Protein AF-A0A0M8KNC1-F1 (afdb_monomer)

pLDDT: mean 90.33, std 7.03, range [56.47, 97.19]

Secondary structure (DSSP, 8-state):
-HHHHHHHHHHT--EEEEE-SSHHHHHHHHHHS--EE-SS-TTEEEEEHHHHHHHH--

Solvent-accessible surface area (backbone atoms only — not comparable to full-atom values): 3478 Å² total; per-residue (Å²): 112,66,70,60,54,60,52,24,73,80,70,70,52,67,54,48,81,43,79,37,92,41,71,67,51,38,54,51,44,56,73,77,41,84,46,44,79,38,94,87,40,89,46,28,33,37,33,42,42,64,55,54,49,64,64,73,76,109

Sequence (58 aa):
MERALSVSQGMGAACLLIHCRDEAARAFYLHHVDAIQSPIDDLQLVVPMKAIADQLLK

Structure (mmCIF, N/CA/C/O backbone):
data_AF-A0A0M8KNC1-F1
#
_entry.id   AF-A0A0M8KNC1-F1
#
loop_
_atom_site.group_PDB
_atom_site.id
_atom_site.type_symbol
_atom_site.label_atom_id
_atom_site.label_alt_id
_atom_site.label_comp_id
_atom_site.label_asym_id
_atom_site.label_entity_id
_atom_site.label_seq_id
_atom_site.pdbx_PDB_ins_code
_atom_site.Cartn_x
_atom_site.Cartn_y
_atom_site.Cartn_z
_atom_site.occupancy
_atom_site.B_iso_or_equiv
_atom_site.auth_seq_id
_atom_site.auth_comp_id
_atom_site.auth_asym_id
_atom_site.auth_atom_id
_atom_site.pdbx_PDB_model_num
ATOM 1 N N . MET A 1 1 ? -8.869 -6.041 1.928 1.00 78.50 1 MET A 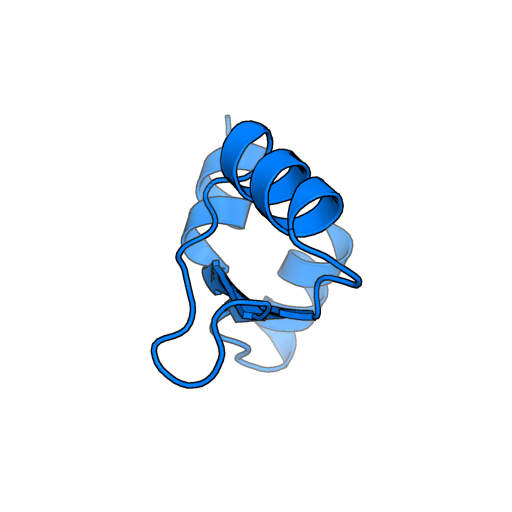N 1
ATOM 2 C CA . MET A 1 1 ? -8.151 -5.153 2.874 1.00 78.50 1 MET A CA 1
ATOM 3 C C . MET A 1 1 ? -8.821 -5.046 4.250 1.00 78.50 1 MET A C 1
ATOM 5 O O . MET A 1 1 ? -8.166 -4.633 5.196 1.00 78.50 1 MET A O 1
ATOM 9 N N . GLU A 1 2 ? -10.066 -5.504 4.407 1.00 84.25 2 GLU A N 1
ATOM 10 C CA . GLU A 1 2 ? -10.835 -5.486 5.669 1.00 84.25 2 GLU A CA 1
ATOM 11 C C . GLU A 1 2 ? -10.095 -6.055 6.886 1.00 84.25 2 GLU A C 1
ATOM 13 O O . GLU A 1 2 ? -10.094 -5.451 7.955 1.00 84.25 2 GLU A O 1
ATOM 18 N N . ARG A 1 3 ? -9.400 -7.190 6.725 1.00 85.75 3 ARG A N 1
ATOM 19 C CA . ARG A 1 3 ? -8.630 -7.801 7.823 1.00 85.75 3 ARG A CA 1
ATOM 20 C C . ARG A 1 3 ? -7.528 -6.886 8.354 1.00 85.75 3 ARG A C 1
ATOM 22 O O . ARG A 1 3 ? -7.314 -6.846 9.560 1.00 85.75 3 ARG A O 1
ATOM 29 N N . ALA A 1 4 ? -6.841 -6.161 7.473 1.00 83.38 4 ALA A N 1
ATOM 30 C CA . ALA A 1 4 ? -5.790 -5.239 7.887 1.00 83.38 4 ALA A CA 1
ATOM 31 C C . ALA A 1 4 ? -6.370 -4.054 8.671 1.00 83.38 4 ALA A C 1
ATOM 33 O O . ALA A 1 4 ? -5.821 -3.697 9.708 1.00 83.38 4 ALA A O 1
ATOM 34 N N . LEU A 1 5 ? -7.517 -3.523 8.232 1.00 85.00 5 LEU A N 1
ATOM 35 C CA . LEU A 1 5 ? -8.228 -2.450 8.930 1.00 85.00 5 LEU A CA 1
ATOM 36 C C . LEU A 1 5 ? -8.735 -2.890 10.315 1.00 85.00 5 LEU A C 1
ATOM 38 O O . LEU A 1 5 ? -8.606 -2.158 11.292 1.00 85.00 5 LEU A O 1
ATOM 42 N N . SER A 1 6 ? -9.282 -4.103 10.424 1.00 86.62 6 SER A N 1
ATOM 43 C CA . SER A 1 6 ? -9.735 -4.645 11.710 1.00 86.62 6 SER A CA 1
ATOM 44 C C . SER A 1 6 ? -8.579 -4.784 12.708 1.00 86.62 6 SER A C 1
ATOM 46 O O . SER A 1 6 ? -8.702 -4.370 13.860 1.00 86.62 6 SER A O 1
ATOM 48 N N . VAL A 1 7 ? -7.426 -5.294 12.265 1.00 86.62 7 VAL A N 1
ATOM 49 C CA . VAL A 1 7 ? -6.235 -5.408 13.121 1.00 86.62 7 VAL A CA 1
ATOM 50 C C . VAL A 1 7 ? -5.666 -4.029 13.473 1.00 86.62 7 VAL A C 1
ATOM 52 O O . VAL A 1 7 ? -5.279 -3.804 14.621 1.00 86.62 7 VAL A O 1
ATOM 55 N N . SER A 1 8 ? -5.652 -3.077 12.531 1.00 85.31 8 SER A N 1
ATOM 56 C CA . SER A 1 8 ? -5.105 -1.740 12.783 1.00 85.31 8 SER A CA 1
ATOM 57 C C . SER A 1 8 ? -5.872 -0.979 13.863 1.00 85.31 8 SER A C 1
ATOM 59 O O . SER A 1 8 ? -5.254 -0.222 14.607 1.00 85.31 8 SER A O 1
ATOM 61 N N . GLN A 1 9 ? -7.185 -1.196 13.991 1.00 83.88 9 GLN A N 1
ATOM 62 C CA . GLN A 1 9 ? -8.013 -0.574 15.034 1.00 83.88 9 GLN A CA 1
ATOM 63 C C . GLN A 1 9 ? -7.620 -1.011 16.453 1.00 83.88 9 GLN A C 1
ATOM 65 O O . GLN A 1 9 ? -7.713 -0.211 17.378 1.00 83.88 9 GLN A O 1
ATOM 70 N N . GLY A 1 10 ? -7.150 -2.251 16.630 1.00 85.38 10 GLY A N 1
ATOM 71 C CA . GLY A 1 10 ? -6.701 -2.760 17.930 1.00 85.38 10 GLY A CA 1
ATOM 72 C C . GLY A 1 10 ? -5.243 -2.436 18.272 1.00 85.38 10 GLY A C 1
ATOM 73 O O . GLY A 1 10 ? -4.874 -2.460 1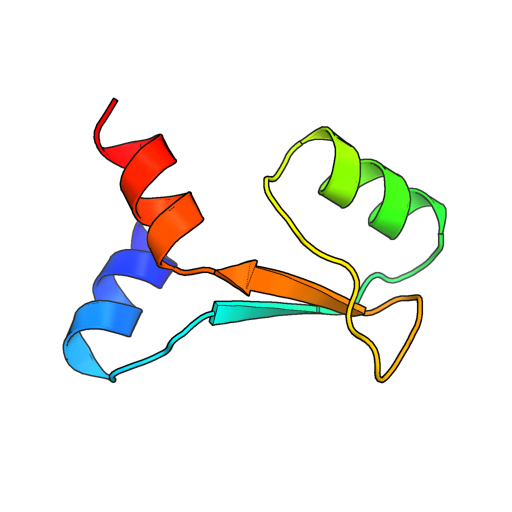9.441 1.00 85.38 10 GLY A O 1
ATOM 74 N N . MET A 1 11 ? -4.409 -2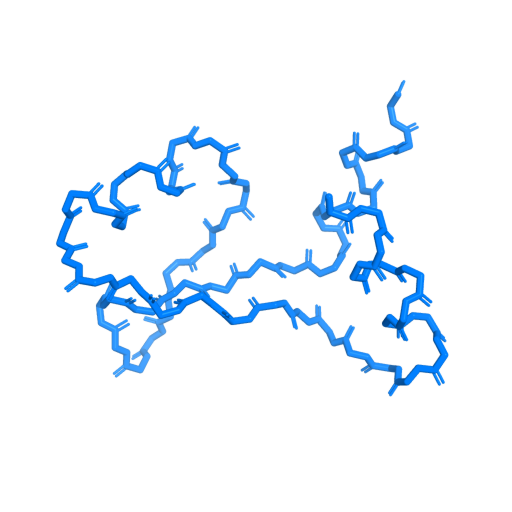.147 17.266 1.00 82.81 11 MET A N 1
ATOM 75 C CA . MET A 1 11 ? -2.953 -2.000 17.427 1.00 82.81 11 MET A CA 1
ATOM 76 C C . MET A 1 11 ? -2.413 -0.596 17.115 1.00 82.81 11 MET A C 1
ATOM 78 O O . MET A 1 11 ? -1.254 -0.319 17.405 1.00 82.81 11 MET A O 1
ATOM 82 N N . GLY A 1 12 ? -3.219 0.296 16.531 1.00 83.00 12 GLY A N 1
ATOM 83 C CA . GLY A 1 12 ? -2.794 1.655 16.180 1.00 83.00 12 GLY A CA 1
ATOM 84 C C . GLY A 1 12 ? -1.891 1.733 14.944 1.00 83.00 12 GLY A C 1
ATOM 85 O O . GLY A 1 12 ? -1.028 2.605 14.864 1.00 83.00 12 GLY A O 1
ATOM 86 N N . ALA A 1 13 ? -2.058 0.833 13.970 1.00 88.88 13 ALA A N 1
ATOM 87 C CA . ALA A 1 13 ? -1.279 0.884 12.731 1.00 88.88 13 ALA A CA 1
ATOM 88 C C . ALA A 1 13 ? -1.795 1.993 11.796 1.00 88.88 13 ALA A C 1
ATOM 90 O O . ALA A 1 13 ? -2.967 2.010 11.429 1.00 88.88 13 ALA A O 1
ATOM 91 N N . ALA A 1 14 ? -0.915 2.907 11.381 1.00 90.50 14 ALA A N 1
ATOM 92 C CA . ALA A 1 14 ? -1.290 4.040 10.527 1.00 90.50 14 ALA A CA 1
ATOM 93 C C . ALA A 1 14 ? -1.403 3.673 9.034 1.00 90.50 14 ALA A C 1
ATOM 95 O O . ALA A 1 14 ? -2.163 4.298 8.289 1.00 90.50 14 ALA A O 1
ATOM 96 N N . CYS A 1 15 ? -0.649 2.667 8.582 1.00 92.44 15 CYS A N 1
ATOM 97 C CA . CYS A 1 15 ? -0.572 2.279 7.176 1.00 92.44 15 CYS A CA 1
ATOM 98 C C . CYS A 1 15 ? -0.101 0.830 6.985 1.00 92.44 15 CYS A C 1
ATOM 100 O O . CYS A 1 15 ? 0.450 0.217 7.900 1.00 92.44 15 CYS A O 1
ATOM 102 N N . LEU A 1 16 ? -0.323 0.297 5.783 1.00 92.81 16 LEU A N 1
ATOM 103 C CA . LEU A 1 16 ? 0.324 -0.914 5.284 1.00 92.81 16 LEU A CA 1
ATOM 104 C C . LEU A 1 16 ? 1.522 -0.512 4.431 1.00 92.81 16 LEU A C 1
ATOM 106 O O . LEU A 1 16 ? 1.409 0.386 3.598 1.00 92.81 16 LEU A O 1
ATOM 110 N N . LEU A 1 17 ? 2.631 -1.224 4.604 1.00 94.56 17 LEU A N 1
ATOM 111 C CA . LEU A 1 17 ? 3.796 -1.127 3.736 1.00 94.56 17 LEU A CA 1
ATOM 112 C C . LEU A 1 17 ? 3.767 -2.286 2.736 1.00 94.56 17 LEU A C 1
ATOM 114 O O . LEU A 1 17 ? 3.604 -3.444 3.126 1.00 94.56 17 LEU A O 1
ATOM 118 N N . ILE A 1 18 ? 3.921 -1.976 1.454 1.00 94.94 18 ILE A N 1
ATOM 119 C CA . ILE A 1 18 ? 4.008 -2.953 0.371 1.00 94.94 18 ILE A CA 1
ATOM 120 C C . ILE A 1 18 ? 5.422 -2.898 -0.193 1.00 94.94 18 ILE A C 1
ATOM 122 O O . ILE A 1 18 ? 5.838 -1.872 -0.726 1.00 94.94 18 ILE A O 1
ATOM 126 N N . HIS A 1 19 ? 6.135 -4.018 -0.115 1.00 96.50 19 HIS A N 1
ATOM 127 C CA . HIS A 1 19 ? 7.393 -4.215 -0.828 1.00 96.50 19 HIS A CA 1
ATOM 128 C C . HIS A 1 19 ? 7.090 -4.819 -2.199 1.00 96.50 19 HIS A C 1
ATOM 130 O O . HIS A 1 19 ? 6.719 -5.990 -2.311 1.00 96.50 19 HIS A O 1
ATOM 136 N N . CYS A 1 20 ? 7.205 -4.008 -3.243 1.00 96.81 20 CYS A N 1
ATOM 137 C CA . CYS A 1 20 ? 7.035 -4.450 -4.615 1.00 96.81 20 CYS A CA 1
ATOM 138 C C . CYS A 1 20 ? 8.242 -5.290 -5.028 1.00 96.81 20 CYS A C 1
ATOM 140 O O . CYS A 1 20 ? 9.385 -4.978 -4.704 1.00 96.81 20 CYS A O 1
ATOM 142 N N . ARG A 1 21 ? 7.981 -6.367 -5.768 1.00 96.69 21 ARG A N 1
ATOM 143 C CA . ARG A 1 21 ? 9.047 -7.213 -6.313 1.00 96.69 21 ARG A CA 1
ATOM 144 C C . ARG A 1 21 ? 9.853 -6.485 -7.392 1.00 96.69 21 ARG A C 1
ATOM 146 O O . ARG A 1 21 ? 11.051 -6.711 -7.514 1.00 96.69 21 ARG A O 1
ATOM 153 N N . ASP A 1 22 ? 9.167 -5.682 -8.195 1.00 97.19 22 ASP A N 1
ATOM 154 C CA . ASP A 1 22 ? 9.689 -4.996 -9.370 1.00 97.19 22 ASP A CA 1
ATOM 155 C C . ASP A 1 22 ? 8.777 -3.816 -9.751 1.00 97.19 22 ASP A C 1
ATOM 157 O O . ASP A 1 22 ? 7.729 -3.577 -9.137 1.00 97.19 22 ASP A O 1
ATOM 161 N N . GLU A 1 23 ? 9.185 -3.081 -10.785 1.00 96.56 23 GLU A N 1
ATOM 162 C CA . GLU A 1 23 ? 8.463 -1.914 -11.295 1.00 96.56 23 GLU A CA 1
ATOM 163 C C . GLU A 1 23 ? 7.065 -2.271 -11.825 1.00 96.56 23 GLU A C 1
ATOM 165 O O . GLU A 1 23 ? 6.129 -1.483 -11.697 1.00 96.56 23 GLU A O 1
ATOM 170 N N . ALA A 1 24 ? 6.883 -3.477 -12.375 1.00 96.81 24 ALA A N 1
ATOM 171 C CA . ALA A 1 24 ? 5.582 -3.918 -12.868 1.00 96.81 24 ALA A CA 1
ATOM 172 C C . ALA A 1 24 ? 4.598 -4.134 -11.709 1.00 96.81 24 ALA A C 1
ATOM 174 O O . ALA A 1 24 ? 3.448 -3.701 -11.784 1.00 96.81 24 ALA A O 1
ATOM 175 N N . ALA A 1 25 ? 5.056 -4.737 -10.608 1.00 96.38 25 ALA A N 1
ATOM 176 C CA . ALA A 1 25 ? 4.275 -4.866 -9.383 1.00 96.38 25 ALA A CA 1
ATOM 177 C C . ALA A 1 25 ? 3.951 -3.494 -8.773 1.00 96.38 25 ALA A C 1
ATOM 179 O O . ALA A 1 25 ? 2.816 -3.256 -8.361 1.00 96.38 25 ALA A O 1
ATOM 180 N N . ARG A 1 26 ? 4.916 -2.569 -8.762 1.00 96.00 26 ARG A N 1
ATOM 181 C CA . ARG A 1 26 ? 4.713 -1.194 -8.289 1.00 96.00 26 ARG A CA 1
ATOM 182 C C . ARG A 1 26 ? 3.631 -0.473 -9.092 1.00 96.00 26 ARG A C 1
ATOM 184 O O . ARG A 1 26 ? 2.682 0.047 -8.507 1.00 96.00 26 ARG A O 1
ATOM 191 N N . ALA A 1 27 ? 3.736 -0.494 -10.420 1.00 95.94 27 ALA A N 1
ATOM 192 C CA . ALA A 1 27 ? 2.748 0.097 -11.317 1.00 95.94 27 ALA A CA 1
ATOM 193 C C . ALA A 1 27 ? 1.364 -0.552 -11.153 1.00 95.94 27 ALA A C 1
ATOM 195 O O . ALA A 1 27 ? 0.354 0.151 -11.116 1.00 95.94 27 ALA A O 1
ATOM 196 N N . PHE A 1 28 ? 1.311 -1.879 -10.986 1.00 96.31 28 PHE A N 1
ATOM 197 C CA . PHE A 1 28 ? 0.072 -2.597 -10.701 1.00 96.31 28 PHE A CA 1
ATOM 198 C C . PHE A 1 28 ? -0.604 -2.080 -9.424 1.00 96.31 28 PHE A C 1
ATOM 200 O O . PHE A 1 28 ? -1.793 -1.762 -9.457 1.00 96.31 28 PHE A O 1
ATOM 207 N N . TYR A 1 29 ? 0.127 -1.949 -8.313 1.00 94.56 29 TYR A N 1
ATOM 208 C CA . TYR A 1 29 ? -0.454 -1.473 -7.056 1.00 94.56 29 TYR A CA 1
ATOM 209 C C . TYR A 1 29 ? -0.870 -0.004 -7.109 1.00 94.56 29 TYR A C 1
ATOM 211 O O . TYR A 1 29 ? -1.968 0.308 -6.661 1.00 94.56 29 TYR A O 1
ATOM 219 N N . LEU A 1 30 ? -0.056 0.875 -7.702 1.00 94.06 30 LEU A N 1
ATOM 220 C CA . LEU A 1 30 ? -0.409 2.291 -7.882 1.00 94.06 30 LEU A CA 1
ATOM 221 C C . LEU A 1 30 ? -1.666 2.487 -8.739 1.00 94.06 30 LEU A C 1
ATOM 223 O O . LEU A 1 30 ? -2.350 3.495 -8.600 1.00 94.06 30 LEU A O 1
ATOM 227 N N . HIS A 1 31 ? -1.970 1.541 -9.630 1.00 94.69 31 HIS A N 1
ATOM 228 C CA . HIS A 1 31 ? -3.171 1.604 -10.457 1.00 94.69 31 HIS A CA 1
ATOM 229 C C . HIS A 1 31 ? -4.438 1.130 -9.730 1.00 94.69 31 HIS A C 1
ATOM 231 O O . HIS A 1 31 ? -5.519 1.651 -9.986 1.00 94.69 31 HIS A O 1
ATOM 237 N N . HIS A 1 32 ? -4.325 0.129 -8.853 1.00 91.00 32 HIS A N 1
ATOM 238 C CA . HIS A 1 32 ? -5.487 -0.535 -8.243 1.00 91.00 32 HIS A CA 1
ATOM 239 C C . HIS A 1 32 ? -5.774 -0.100 -6.805 1.00 91.00 32 HIS A C 1
ATOM 241 O O . HIS A 1 32 ? -6.837 -0.412 -6.270 1.00 91.00 32 HIS A O 1
ATOM 247 N N . VAL 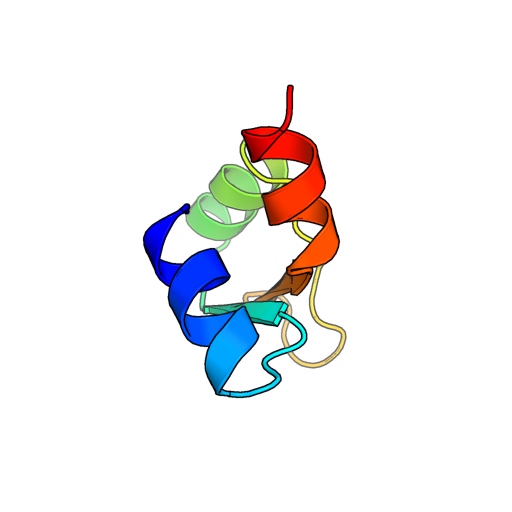A 1 33 ? -4.824 0.563 -6.152 1.00 89.75 33 VAL A N 1
ATOM 248 C CA . VAL A 1 33 ? -4.899 0.930 -4.740 1.00 89.75 33 VAL A CA 1
ATOM 249 C C . VAL A 1 33 ? -4.543 2.403 -4.602 1.00 89.75 33 VAL A C 1
ATOM 251 O O . VAL A 1 33 ? -3.623 2.873 -5.267 1.00 89.75 33 VAL A O 1
ATOM 254 N N . ASP A 1 34 ? -5.209 3.107 -3.681 1.00 92.00 34 ASP A N 1
ATOM 255 C CA . ASP A 1 34 ? -4.843 4.466 -3.254 1.00 92.00 34 ASP A CA 1
ATOM 256 C C . ASP A 1 34 ? -3.546 4.431 -2.416 1.00 92.00 34 ASP A C 1
ATOM 258 O O . ASP A 1 34 ? -3.517 4.727 -1.218 1.00 92.00 34 ASP A O 1
ATOM 262 N N . ALA A 1 35 ? -2.471 3.968 -3.047 1.00 93.00 35 ALA A N 1
ATOM 263 C CA . ALA A 1 35 ? -1.141 3.831 -2.492 1.00 93.00 35 ALA A CA 1
ATOM 264 C C . ALA A 1 35 ? -0.293 5.052 -2.864 1.00 93.00 35 ALA A C 1
ATOM 266 O O . ALA A 1 35 ? -0.402 5.601 -3.959 1.00 93.00 35 ALA A O 1
ATOM 267 N N . ILE A 1 36 ? 0.596 5.449 -1.960 1.00 94.31 36 ILE A N 1
ATOM 268 C CA . ILE A 1 36 ? 1.595 6.492 -2.196 1.00 94.31 36 ILE A CA 1
ATOM 269 C C . ILE A 1 36 ? 2.986 5.866 -2.242 1.00 94.31 36 ILE A C 1
ATOM 271 O O . ILE A 1 36 ? 3.258 4.887 -1.546 1.00 94.31 36 ILE A O 1
ATOM 275 N N . GLN A 1 37 ? 3.878 6.425 -3.056 1.00 94.44 37 GLN A N 1
ATOM 276 C CA . GLN A 1 37 ? 5.270 5.980 -3.096 1.00 94.44 37 GLN A CA 1
ATOM 277 C C . GLN A 1 37 ? 5.985 6.330 -1.787 1.00 94.44 37 GLN A C 1
ATOM 279 O O . GLN A 1 37 ? 5.825 7.430 -1.255 1.00 94.44 37 GLN A O 1
ATOM 284 N N . SER A 1 38 ? 6.772 5.387 -1.269 1.00 92.50 38 SER A N 1
ATOM 285 C CA . SER A 1 38 ? 7.643 5.616 -0.120 1.00 92.50 38 SER A CA 1
ATOM 286 C C . SER A 1 38 ? 8.802 6.542 -0.508 1.00 92.50 38 SER A C 1
ATOM 288 O O . SER A 1 38 ? 9.397 6.351 -1.565 1.00 92.50 38 SER A O 1
ATOM 290 N N . PRO A 1 39 ? 9.195 7.507 0.343 1.00 89.62 39 PRO A N 1
ATOM 291 C CA . PRO A 1 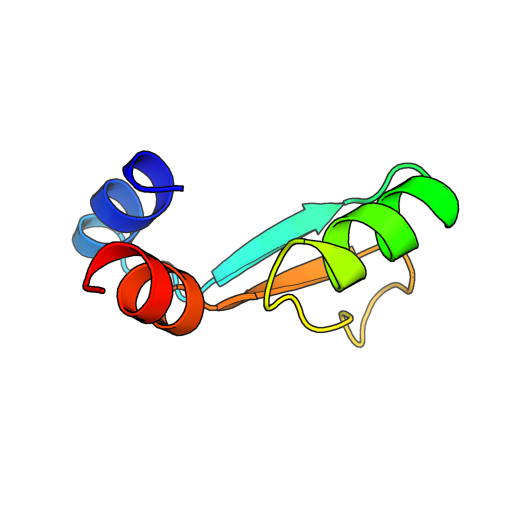39 ? 10.387 8.323 0.108 1.00 89.62 39 PRO A CA 1
ATOM 292 C C . PRO A 1 39 ? 11.703 7.567 0.370 1.00 89.62 39 PRO A C 1
ATOM 294 O O . PRO A 1 39 ? 12.772 8.121 0.136 1.00 89.62 39 PRO A O 1
ATOM 297 N N . ILE A 1 40 ? 11.638 6.348 0.920 1.00 93.31 40 ILE A N 1
ATOM 298 C CA . ILE A 1 40 ? 12.815 5.565 1.328 1.00 93.31 40 ILE A CA 1
ATOM 299 C C . ILE A 1 40 ? 13.325 4.664 0.199 1.00 93.31 40 ILE A C 1
ATOM 301 O O . ILE A 1 40 ? 14.530 4.463 0.076 1.00 93.31 40 ILE A O 1
ATOM 305 N N . ASP A 1 41 ? 12.415 4.098 -0.592 1.00 93.75 41 ASP A N 1
ATOM 306 C CA . ASP A 1 41 ? 12.716 3.087 -1.605 1.00 93.75 41 ASP A CA 1
ATOM 307 C C . ASP A 1 41 ? 11.636 3.133 -2.691 1.00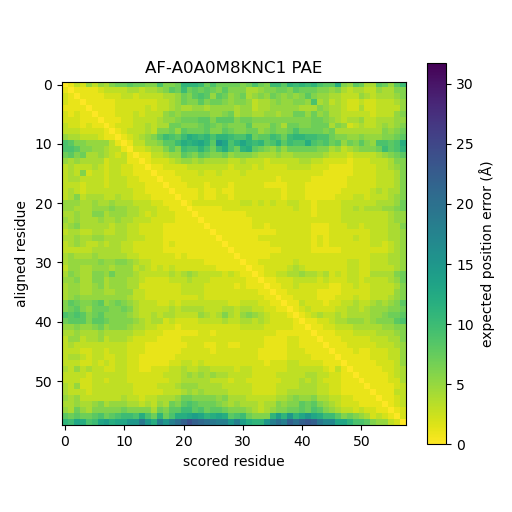 93.75 41 ASP A C 1
ATOM 309 O O . ASP A 1 41 ? 10.439 3.121 -2.385 1.00 93.75 41 ASP A O 1
ATOM 313 N N . ASP A 1 42 ? 12.057 3.173 -3.954 1.00 92.94 42 ASP A N 1
ATOM 314 C CA . ASP A 1 42 ? 11.159 3.295 -5.100 1.00 92.94 42 ASP A CA 1
ATOM 315 C C . ASP A 1 42 ? 10.207 2.108 -5.241 1.00 92.94 42 ASP A C 1
ATOM 317 O O . ASP A 1 42 ? 9.070 2.291 -5.677 1.00 92.94 42 ASP A O 1
ATOM 321 N N . LEU A 1 43 ? 10.626 0.912 -4.816 1.00 96.62 43 LEU A N 1
ATOM 322 C CA . LEU A 1 43 ? 9.802 -0.295 -4.829 1.00 96.62 43 LEU A CA 1
ATOM 323 C C . LEU A 1 43 ? 8.971 -0.458 -3.552 1.00 96.62 43 LEU A C 1
ATOM 325 O O . LEU A 1 43 ? 8.320 -1.486 -3.368 1.00 96.62 43 LEU A O 1
ATOM 329 N N . GLN A 1 44 ? 8.938 0.541 -2.672 1.00 97.06 44 GLN A N 1
ATOM 330 C CA . GLN A 1 44 ? 8.071 0.538 -1.502 1.00 97.06 44 GLN A CA 1
ATOM 331 C C . GLN A 1 44 ? 6.891 1.484 -1.677 1.00 97.06 44 GLN A C 1
ATOM 333 O O . GLN A 1 44 ? 7.034 2.645 -2.057 1.00 97.06 44 GLN A O 1
ATOM 338 N N . LEU A 1 45 ? 5.707 0.989 -1.329 1.00 96.38 45 LEU A N 1
ATOM 339 C CA . LEU A 1 45 ? 4.474 1.765 -1.331 1.00 96.38 45 LEU A CA 1
ATOM 340 C C . LEU A 1 45 ? 3.837 1.751 0.052 1.00 96.38 45 LEU A C 1
ATOM 342 O O . LEU A 1 4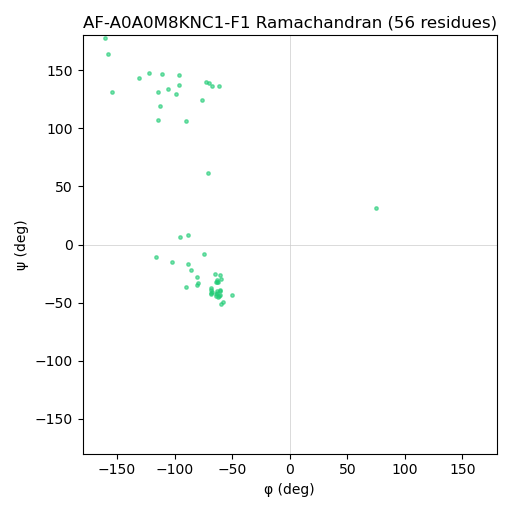5 ? 3.900 0.757 0.775 1.00 96.38 45 LEU A O 1
ATOM 346 N N . VAL A 1 46 ? 3.176 2.847 0.396 1.00 96.25 46 VAL A N 1
ATOM 347 C CA . VAL A 1 46 ? 2.445 3.011 1.648 1.00 96.25 46 VAL A CA 1
ATOM 348 C C . VAL A 1 46 ? 0.962 3.147 1.334 1.00 96.25 46 VAL A C 1
ATOM 350 O O . VAL A 1 46 ? 0.569 3.954 0.497 1.00 96.25 46 VAL A O 1
ATOM 353 N N . VAL A 1 47 ? 0.125 2.381 2.029 1.00 94.88 47 VAL A N 1
ATOM 354 C CA . VAL A 1 47 ? -1.336 2.497 1.944 1.00 94.88 47 VAL A CA 1
ATOM 355 C C . VAL A 1 47 ? -1.867 2.974 3.294 1.00 94.88 47 VAL A C 1
ATOM 357 O O . VAL A 1 47 ? -1.858 2.198 4.257 1.00 94.88 47 VAL A O 1
ATOM 360 N N . PRO A 1 48 ? -2.318 4.234 3.416 1.00 93.88 48 PRO A N 1
ATOM 361 C CA . PRO A 1 48 ? -2.880 4.744 4.663 1.00 93.88 48 PRO A CA 1
ATOM 362 C C . PRO A 1 48 ? -4.134 3.961 5.070 1.00 93.88 48 PRO A C 1
ATOM 364 O O . PRO A 1 48 ? -5.017 3.735 4.244 1.00 93.88 48 PRO A O 1
ATOM 367 N N . MET A 1 49 ? -4.279 3.605 6.353 1.00 93.00 49 MET A N 1
ATOM 368 C CA . MET A 1 49 ? -5.487 2.899 6.826 1.00 93.00 49 MET A CA 1
ATOM 369 C C . MET A 1 49 ? -6.759 3.705 6.586 1.00 93.00 49 MET A C 1
ATOM 371 O O . MET A 1 49 ? -7.818 3.132 6.348 1.00 93.00 49 MET A O 1
ATOM 375 N N . LYS A 1 50 ? -6.648 5.038 6.592 1.00 90.12 50 LYS A N 1
ATOM 376 C CA . LYS A 1 50 ? -7.756 5.928 6.252 1.00 90.12 50 LYS A CA 1
ATOM 377 C C . LYS A 1 50 ? -8.258 5.710 4.822 1.00 90.12 50 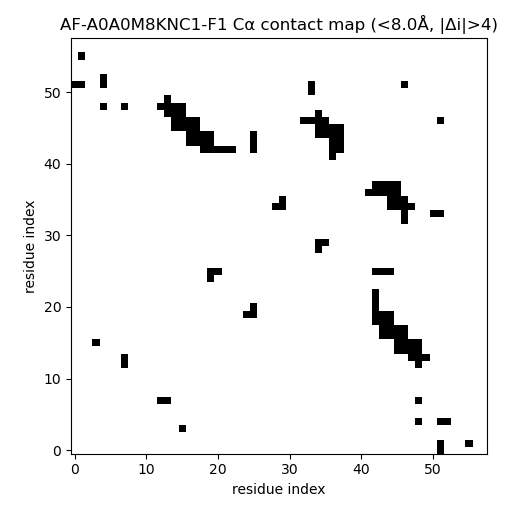LYS A C 1
ATOM 379 O O . LYS A 1 50 ? -9.461 5.613 4.636 1.00 90.12 50 LYS A O 1
ATOM 384 N N . ALA A 1 51 ? -7.358 5.566 3.849 1.00 90.62 51 ALA A N 1
ATOM 385 C CA . ALA A 1 51 ? -7.746 5.283 2.468 1.00 90.62 51 ALA A CA 1
ATOM 386 C C . ALA A 1 51 ? -8.465 3.927 2.365 1.00 90.62 51 ALA A C 1
ATOM 388 O O . ALA A 1 51 ? -9.491 3.813 1.704 1.00 90.62 51 ALA A O 1
ATOM 389 N N . ILE A 1 52 ? -7.992 2.920 3.107 1.00 89.44 52 ILE A N 1
ATOM 390 C CA . ILE A 1 52 ? -8.642 1.603 3.177 1.00 89.44 52 ILE A CA 1
ATOM 391 C C . ILE A 1 52 ? -10.041 1.694 3.799 1.00 89.44 52 ILE A C 1
ATOM 393 O O . ILE A 1 52 ? -10.979 1.093 3.283 1.00 89.44 52 ILE A O 1
ATOM 397 N N . ALA A 1 53 ? -10.197 2.438 4.896 1.00 88.19 53 ALA A N 1
ATOM 398 C CA . ALA A 1 53 ? -11.497 2.654 5.525 1.00 88.19 53 ALA A CA 1
ATOM 399 C C . ALA A 1 53 ? -12.467 3.382 4.582 1.00 88.19 53 ALA A C 1
ATOM 401 O O . ALA A 1 53 ? -13.600 2.939 4.415 1.00 88.19 53 ALA A O 1
ATOM 402 N N . ASP A 1 54 ? -12.004 4.441 3.914 1.00 88.88 54 ASP A N 1
ATOM 403 C CA . ASP A 1 54 ? -12.810 5.238 2.986 1.00 88.88 54 ASP A CA 1
ATOM 404 C C . ASP A 1 54 ? -13.245 4.420 1.743 1.00 88.88 54 ASP A C 1
ATOM 406 O O . ASP A 1 54 ? -14.280 4.711 1.146 1.00 88.88 54 ASP A O 1
ATOM 410 N N . GLN A 1 55 ? -12.501 3.375 1.355 1.00 84.31 55 GLN A N 1
ATOM 411 C CA . GLN A 1 55 ? -12.893 2.442 0.287 1.00 84.31 55 GLN A CA 1
ATOM 412 C C . GLN A 1 55 ? -13.910 1.380 0.734 1.00 84.31 55 GLN A C 1
ATOM 414 O O . GLN A 1 55 ? -14.729 0.961 -0.078 1.00 84.31 55 GLN A O 1
ATOM 419 N N . LEU A 1 56 ? -13.852 0.929 1.991 1.00 81.50 56 LEU A N 1
ATOM 420 C CA . LEU A 1 56 ? -14.706 -0.146 2.524 1.00 81.50 56 LEU A CA 1
ATOM 421 C C . LEU A 1 56 ? -16.038 0.347 3.106 1.00 81.50 56 LEU A C 1
ATOM 423 O O . LEU A 1 56 ? -16.937 -0.454 3.330 1.00 81.50 56 LEU A O 1
ATOM 427 N N . LEU A 1 57 ? -16.145 1.645 3.393 1.00 71.94 57 LEU A N 1
ATOM 428 C CA . LEU A 1 57 ? -17.357 2.293 3.909 1.00 71.94 57 LEU A CA 1
ATOM 429 C C . LEU A 1 57 ? -18.218 2.937 2.803 1.00 71.94 57 LEU A C 1
ATOM 431 O O . LEU A 1 57 ? -19.181 3.636 3.120 1.00 71.94 57 LEU A O 1
ATOM 435 N N . LYS A 1 58 ? -17.856 2.733 1.531 1.00 56.47 58 LYS A N 1
ATOM 436 C CA . LYS A 1 58 ? -18.686 3.049 0.357 1.00 56.47 58 LYS A CA 1
ATOM 437 C C . LYS A 1 58 ? -19.677 1.924 0.090 1.00 56.47 58 LYS A C 1
ATOM 439 O O . LYS A 1 58 ? -20.805 2.259 -0.329 1.00 56.47 58 LYS A O 1
#

Nearest PDB structures (foldseek):
  6ajn-assembly1_A  TM=8.358E-01  e=2.708E-02  Escherichia coli
  6gtr-as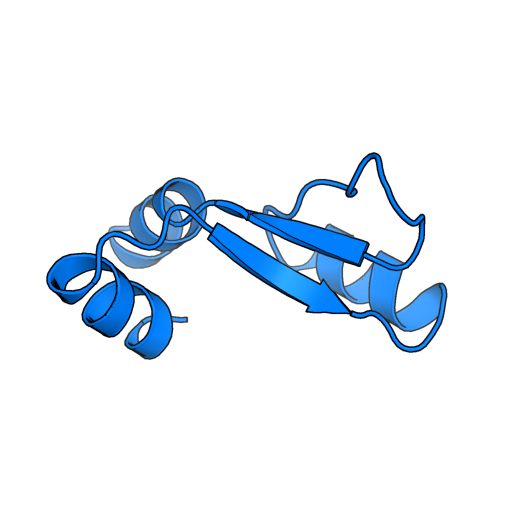sembly2_B  TM=8.787E-01  e=4.892E-02  Escherichia coli
  6gts-assembly1_A-2  TM=8.327E-01  e=4.017E-02  Escherichia coli
  6ajn-assembly1_B  TM=8.460E-01  e=6.363E-02  Escherichia coli
  6gtp-assembly1_A-2  TM=8.486E-01  e=7.256E-02  Escherichia coli

Radius of gyration: 11.67 Å; Cα contacts (8 Å, |Δi|>4): 69; chains: 1; bounding box: 32×16×31 Å

Foldseek 3Di:
DVVVLVVCVVVVDFWDKDQAPDPVSVVVCVVPAPWDADPPDRRIIIHTSVSVVVVVVD

Mean predicted aligned error: 3.62 Å